Protein AF-A0A3L7VH94-F1 (afdb_monomer_lite)

pLDDT: mean 94.59, std 3.49, range [78.19, 98.44]

Sequence (54 aa):
YGPESRGLPPTFLARHVENSLRIPMVCPEVRSINLSTTVGIGLYEALRQLNFPE

Radius of gyration: 13.04 Å; chains: 1; bounding box: 28×27×34 Å

Structure (mmCIF, N/CA/C/O backbone):
data_AF-A0A3L7VH94-F1
#
_entry.id   AF-A0A3L7VH94-F1
#
loop_
_atom_site.group_PDB
_atom_site.id
_atom_site.type_symbol
_atom_site.label_atom_id
_atom_site.label_alt_id
_atom_site.label_comp_id
_atom_site.label_asym_id
_atom_site.label_entity_id
_atom_site.label_seq_id
_atom_site.pdbx_PDB_ins_code
_atom_site.Cartn_x
_atom_site.Cartn_y
_atom_site.Cartn_z
_atom_site.occupancy
_atom_site.B_iso_or_equiv
_atom_site.auth_seq_id
_atom_site.auth_comp_id
_atom_site.auth_asym_id
_atom_site.auth_atom_id
_atom_site.pdbx_PDB_model_num
ATOM 1 N N . TYR A 1 1 ? 4.236 -3.611 0.944 1.00 91.25 1 TYR A N 1
ATOM 2 C CA . TYR A 1 1 ? 5.169 -2.614 0.380 1.00 91.25 1 TYR A CA 1
ATOM 3 C C . TYR A 1 1 ? 6.417 -3.319 -0.123 1.00 91.25 1 TYR A C 1
ATOM 5 O O . TYR A 1 1 ? 6.797 -4.321 0.468 1.00 91.25 1 TYR A O 1
ATOM 13 N N . GLY A 1 2 ? 7.015 -2.858 -1.221 1.00 92.25 2 GLY A N 1
ATOM 14 C CA . GLY A 1 2 ? 8.285 -3.399 -1.720 1.00 92.25 2 GLY A CA 1
ATOM 15 C C . GLY A 1 2 ? 9.483 -2.557 -1.264 1.00 92.25 2 GLY A C 1
ATOM 16 O O . GLY A 1 2 ? 9.273 -1.434 -0.805 1.00 92.25 2 GLY A O 1
ATOM 17 N N . PRO A 1 3 ? 10.724 -3.059 -1.400 1.00 92.75 3 PRO A N 1
ATOM 18 C CA . PRO A 1 3 ? 11.926 -2.272 -1.124 1.00 92.75 3 PRO A CA 1
ATOM 19 C C . PRO A 1 3 ? 11.977 -1.000 -1.979 1.00 92.75 3 PRO A C 1
ATOM 21 O O . PRO A 1 3 ? 11.620 -1.054 -3.155 1.00 92.75 3 PRO A O 1
ATOM 24 N N . GLU A 1 4 ? 12.484 0.107 -1.430 1.00 90.00 4 GLU A N 1
ATOM 25 C CA . GLU A 1 4 ? 12.497 1.42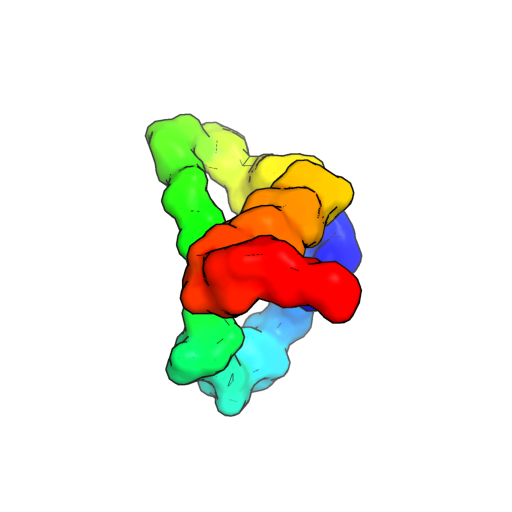5 -2.095 1.00 90.00 4 GLU A CA 1
ATOM 26 C C . GLU A 1 4 ? 13.079 1.396 -3.508 1.00 90.00 4 GLU A C 1
ATOM 28 O O . GLU A 1 4 ? 12.514 1.973 -4.430 1.00 90.00 4 GLU A O 1
ATOM 33 N N . SER A 1 5 ? 14.186 0.680 -3.703 1.00 89.00 5 SER A N 1
ATOM 34 C CA . SER A 1 5 ? 14.898 0.690 -4.983 1.00 89.00 5 SER A CA 1
ATOM 35 C C . SER A 1 5 ? 14.188 -0.086 -6.095 1.00 89.00 5 SER A C 1
ATOM 37 O O . SER A 1 5 ? 14.417 0.185 -7.269 1.00 89.00 5 SER A O 1
ATOM 39 N N . ARG A 1 6 ? 13.393 -1.102 -5.744 1.00 91.06 6 ARG A N 1
ATOM 40 C CA . ARG A 1 6 ? 12.958 -2.152 -6.688 1.00 91.06 6 ARG A CA 1
ATOM 41 C C . ARG A 1 6 ? 11.468 -2.473 -6.644 1.00 91.06 6 ARG A C 1
ATOM 43 O O . ARG A 1 6 ? 10.977 -3.132 -7.552 1.00 91.06 6 ARG A O 1
ATOM 50 N N . GLY A 1 7 ? 10.744 -2.004 -5.630 1.00 92.94 7 GLY A N 1
ATOM 51 C CA . GLY A 1 7 ? 9.317 -2.260 -5.475 1.00 92.94 7 GLY A CA 1
ATOM 52 C C . GLY A 1 7 ? 8.980 -3.746 -5.321 1.00 92.94 7 GLY A C 1
ATOM 53 O O . GLY A 1 7 ? 9.832 -4.582 -5.008 1.00 92.94 7 GLY A O 1
ATOM 54 N N . LEU A 1 8 ? 7.697 -4.073 -5.489 1.00 94.75 8 LEU A N 1
ATOM 55 C CA . LEU A 1 8 ? 7.231 -5.459 -5.502 1.00 94.75 8 LEU A CA 1
ATOM 56 C C . LEU A 1 8 ? 7.498 -6.099 -6.874 1.00 94.75 8 LEU A C 1
ATOM 58 O O . LEU A 1 8 ? 7.420 -5.404 -7.888 1.00 94.75 8 LEU A O 1
ATOM 62 N N . PRO A 1 9 ? 7.767 -7.417 -6.937 1.00 95.50 9 PRO A N 1
ATOM 63 C CA . PRO A 1 9 ? 7.913 -8.114 -8.210 1.00 95.50 9 PRO A CA 1
ATOM 64 C C . PRO A 1 9 ? 6.675 -7.925 -9.109 1.00 95.50 9 PRO A C 1
ATOM 66 O O . PRO A 1 9 ? 5.553 -8.087 -8.621 1.00 95.50 9 PRO A O 1
ATOM 69 N N . PRO A 1 10 ? 6.833 -7.668 -10.423 1.00 94.00 10 PRO A N 1
ATOM 70 C CA . PRO A 1 10 ? 5.698 -7.489 -11.334 1.00 94.00 10 PRO A CA 1
ATOM 71 C C . PRO A 1 10 ? 4.736 -8.682 -11.357 1.00 94.00 10 PRO A C 1
ATOM 73 O O . PRO A 1 10 ? 3.525 -8.506 -11.416 1.00 94.00 10 PRO A O 1
ATOM 76 N N . THR A 1 11 ? 5.264 -9.903 -11.240 1.00 96.50 11 THR A N 1
ATOM 77 C CA . THR A 1 11 ? 4.463 -11.135 -11.170 1.00 96.50 11 THR A CA 1
ATOM 78 C C . THR A 1 11 ? 3.606 -11.212 -9.910 1.00 96.50 11 THR A C 1
ATOM 80 O O . THR A 1 11 ? 2.514 -11.770 -9.952 1.00 96.50 11 THR A O 1
ATOM 83 N N . PHE A 1 12 ? 4.075 -10.641 -8.797 1.00 95.50 12 PHE A N 1
ATOM 84 C CA . PHE A 1 12 ? 3.297 -10.535 -7.567 1.00 95.50 12 PHE A CA 1
ATOM 85 C C . PHE A 1 12 ? 2.172 -9.510 -7.735 1.00 95.50 12 PHE A C 1
ATOM 87 O O . PHE A 1 12 ? 1.021 -9.818 -7.448 1.00 95.50 12 PHE A O 1
ATOM 94 N N . LEU A 1 13 ? 2.478 -8.327 -8.279 1.00 94.62 13 LEU A N 1
ATOM 95 C CA . LEU A 1 13 ? 1.473 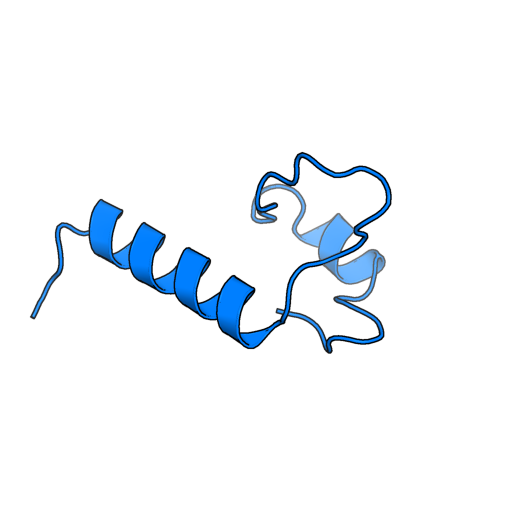-7.292 -8.548 1.00 94.62 13 LEU A CA 1
ATOM 96 C C . LEU A 1 13 ? 0.382 -7.785 -9.509 1.00 94.62 13 LEU A C 1
ATOM 98 O O . LEU A 1 13 ? -0.798 -7.603 -9.235 1.00 94.62 13 LEU A O 1
ATOM 102 N N . ALA A 1 14 ? 0.760 -8.479 -10.586 1.00 95.44 14 ALA A N 1
ATOM 103 C CA . ALA A 1 14 ? -0.186 -9.032 -11.555 1.00 95.44 14 ALA A CA 1
ATOM 104 C C . ALA A 1 14 ? -1.167 -10.039 -10.927 1.00 95.44 14 ALA A C 1
ATOM 106 O O . ALA A 1 14 ? -2.329 -10.089 -11.318 1.00 95.44 14 ALA A O 1
ATOM 107 N N . ARG A 1 15 ? -0.722 -10.818 -9.930 1.00 97.50 15 ARG A N 1
ATOM 108 C CA . ARG A 1 15 ? -1.568 -11.781 -9.201 1.00 97.50 15 ARG A CA 1
ATOM 109 C C . ARG A 1 15 ? -2.514 -11.129 -8.190 1.00 97.50 15 ARG A C 1
ATOM 111 O O . ARG A 1 15 ? -3.467 -11.771 -7.766 1.00 97.50 15 ARG A O 1
ATOM 118 N N . HIS A 1 16 ? -2.256 -9.884 -7.799 1.00 96.56 16 HIS A N 1
ATOM 119 C CA . HIS A 1 16 ? -3.004 -9.161 -6.768 1.00 96.56 16 HIS A CA 1
ATOM 120 C C . HIS A 1 16 ? -3.500 -7.802 -7.273 1.00 96.56 16 HIS A C 1
ATOM 122 O O . HIS A 1 16 ? -3.596 -6.851 -6.496 1.00 96.56 16 HIS A O 1
ATOM 128 N N . VAL A 1 17 ? -3.796 -7.691 -8.571 1.00 94.75 17 VAL A N 1
ATOM 129 C CA . VAL A 1 17 ? -4.162 -6.416 -9.206 1.00 94.75 17 VAL A CA 1
ATOM 130 C C . VAL A 1 17 ? -5.384 -5.770 -8.546 1.00 94.75 17 VAL A C 1
ATOM 132 O O . VAL A 1 17 ? -5.369 -4.570 -8.299 1.00 94.75 17 VAL A O 1
ATOM 135 N N . GLU A 1 18 ? -6.382 -6.570 -8.158 1.00 96.75 18 GLU A N 1
ATOM 136 C CA . GLU A 1 18 ? -7.610 -6.096 -7.498 1.00 96.75 18 GLU A CA 1
ATOM 137 C C . GLU A 1 18 ? -7.359 -5.519 -6.099 1.00 96.75 18 GLU A C 1
ATOM 139 O O . GLU A 1 18 ? -8.079 -4.635 -5.652 1.00 96.75 18 GLU A O 1
ATOM 144 N N . ASN A 1 19 ? -6.298 -5.979 -5.430 1.00 94.69 19 ASN A N 1
ATOM 145 C CA . ASN A 1 19 ? -5.907 -5.541 -4.088 1.00 94.69 19 ASN A CA 1
ATOM 146 C C . ASN A 1 19 ? -4.686 -4.606 -4.118 1.00 94.69 19 ASN A C 1
ATOM 148 O O . ASN A 1 19 ? -4.040 -4.377 -3.093 1.00 94.69 19 ASN A O 1
ATOM 152 N N . SER A 1 20 ? -4.322 -4.100 -5.298 1.00 94.50 20 SER A N 1
ATOM 153 C CA . SER A 1 20 ? -3.189 -3.198 -5.473 1.00 94.50 20 SER A CA 1
ATOM 154 C C . SER A 1 20 ? -3.657 -1.749 -5.443 1.00 94.50 20 SER A C 1
ATOM 156 O O . SER A 1 20 ? -4.541 -1.346 -6.193 1.00 94.50 20 SER A O 1
ATOM 158 N N . LEU A 1 21 ? -3.020 -0.943 -4.596 1.00 94.06 21 LEU A N 1
ATOM 159 C CA . LEU A 1 21 ? -3.314 0.480 -4.445 1.00 94.06 21 LEU A CA 1
ATOM 160 C C . LEU A 1 21 ? -2.133 1.326 -4.919 1.00 94.06 21 LEU A C 1
ATOM 162 O O . LEU A 1 21 ? -0.969 0.936 -4.791 1.00 94.06 21 LEU A O 1
ATOM 166 N N . ARG A 1 22 ? -2.438 2.521 -5.427 1.00 93.50 22 ARG A N 1
ATOM 167 C CA . ARG A 1 22 ? -1.451 3.533 -5.807 1.00 93.50 22 ARG A CA 1
ATOM 168 C C . ARG A 1 22 ? -1.816 4.867 -5.169 1.00 93.50 22 ARG A C 1
ATOM 170 O O . ARG A 1 22 ? -2.942 5.328 -5.312 1.00 93.50 22 ARG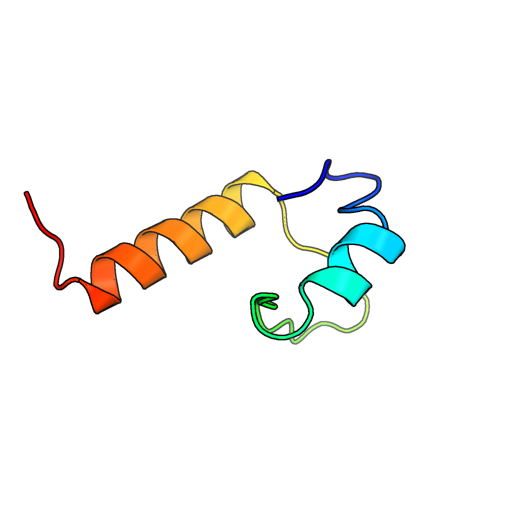 A O 1
ATOM 177 N N . ILE A 1 23 ? -0.838 5.510 -4.534 1.00 94.94 23 ILE A N 1
ATOM 178 C CA . ILE A 1 23 ? -0.970 6.895 -4.074 1.00 94.94 23 ILE A CA 1
ATOM 179 C C . ILE A 1 23 ? -0.869 7.818 -5.301 1.00 94.94 23 ILE A C 1
ATOM 181 O O . ILE A 1 23 ? 0.098 7.692 -6.065 1.00 94.94 23 ILE A O 1
ATOM 185 N N . PRO A 1 24 ? -1.837 8.724 -5.531 1.00 94.62 24 PRO A N 1
ATOM 186 C CA . PRO A 1 24 ? -1.749 9.704 -6.607 1.00 94.62 24 PRO A CA 1
ATOM 187 C C . PRO A 1 24 ? -0.498 10.582 -6.471 1.00 94.62 24 PRO A C 1
ATOM 189 O O . PRO A 1 24 ? -0.189 11.077 -5.390 1.00 94.62 24 PRO A O 1
ATOM 192 N N . MET A 1 25 ? 0.219 10.790 -7.575 1.00 94.38 25 MET A N 1
ATOM 193 C CA . MET A 1 25 ? 1.395 11.664 -7.647 1.00 94.38 25 MET A CA 1
ATOM 194 C C . MET A 1 25 ? 1.212 12.622 -8.823 1.00 94.38 25 MET A C 1
ATOM 196 O O . MET A 1 25 ? 0.888 12.173 -9.921 1.00 94.38 25 MET A O 1
ATOM 200 N N . VAL A 1 26 ? 1.400 13.923 -8.589 1.00 93.00 26 VAL A N 1
ATOM 201 C CA . VAL A 1 26 ? 1.152 14.982 -9.590 1.00 93.00 26 VAL A CA 1
ATOM 202 C C . VAL A 1 26 ? 2.386 15.347 -10.419 1.00 93.00 26 VAL A C 1
ATOM 204 O O . VAL A 1 26 ? 2.244 15.854 -11.524 1.00 93.00 26 VAL A O 1
ATOM 207 N N . CYS A 1 27 ? 3.589 15.089 -9.900 1.00 92.94 27 CYS A N 1
ATOM 208 C CA . CYS A 1 27 ? 4.857 15.402 -10.558 1.00 92.94 27 CYS A CA 1
ATOM 209 C C . CYS A 1 27 ? 5.324 14.179 -11.369 1.00 92.94 27 CYS A C 1
ATOM 211 O O . CYS A 1 27 ? 5.699 13.175 -10.757 1.00 92.94 27 CYS A O 1
ATOM 213 N N . PRO A 1 28 ? 5.278 14.212 -12.714 1.00 88.62 28 PRO A N 1
ATOM 214 C CA . PRO A 1 28 ? 5.607 13.057 -13.554 1.00 88.62 28 PRO A CA 1
ATOM 215 C C . PRO A 1 28 ? 7.082 12.629 -13.469 1.00 88.62 28 PRO A C 1
ATOM 217 O O . PRO A 1 28 ? 7.399 11.467 -13.719 1.00 88.62 28 PRO A O 1
ATOM 220 N N . GLU A 1 29 ? 7.981 13.533 -13.083 1.00 93.88 29 GLU A N 1
ATOM 221 C CA . GLU A 1 29 ? 9.406 13.268 -12.871 1.00 93.88 29 GLU A CA 1
ATOM 222 C C . GLU A 1 29 ? 9.660 12.430 -11.605 1.00 93.88 29 GLU A C 1
ATOM 224 O O . GLU A 1 29 ? 10.687 11.752 -11.489 1.00 93.88 29 GLU A O 1
ATOM 229 N N . VAL A 1 30 ? 8.721 12.437 -10.652 1.00 91.31 30 VAL A N 1
ATOM 230 C CA . VAL A 1 30 ? 8.821 11.684 -9.400 1.00 91.31 30 VAL A CA 1
ATOM 231 C C . VAL A 1 30 ? 8.229 10.290 -9.586 1.00 91.31 30 VAL A C 1
ATOM 233 O O . VAL A 1 30 ? 7.021 10.095 -9.706 1.00 91.31 30 VAL A O 1
ATOM 236 N N . ARG A 1 31 ? 9.106 9.281 -9.565 1.00 88.38 31 ARG A N 1
ATOM 237 C CA . ARG A 1 31 ? 8.724 7.870 -9.758 1.00 88.38 31 ARG A CA 1
ATOM 238 C C . ARG A 1 31 ? 8.095 7.223 -8.524 1.00 88.38 31 ARG A C 1
ATOM 240 O O . ARG A 1 31 ? 7.333 6.269 -8.659 1.00 88.38 31 ARG A O 1
ATOM 247 N N . SER A 1 32 ? 8.434 7.710 -7.336 1.00 91.19 32 SER A N 1
ATOM 248 C CA . SER A 1 32 ? 7.927 7.218 -6.055 1.00 91.19 32 SER A CA 1
ATOM 249 C C . SER A 1 32 ? 8.180 8.250 -4.962 1.00 91.19 32 SER A C 1
ATOM 251 O O . SER A 1 32 ? 9.156 8.996 -5.026 1.00 91.19 32 SER A O 1
ATOM 253 N N . ILE A 1 33 ? 7.348 8.244 -3.926 1.00 93.25 33 ILE A N 1
ATOM 254 C CA . ILE A 1 33 ? 7.641 8.934 -2.666 1.00 93.25 33 ILE A CA 1
ATOM 255 C C . ILE A 1 33 ? 8.414 7.997 -1.72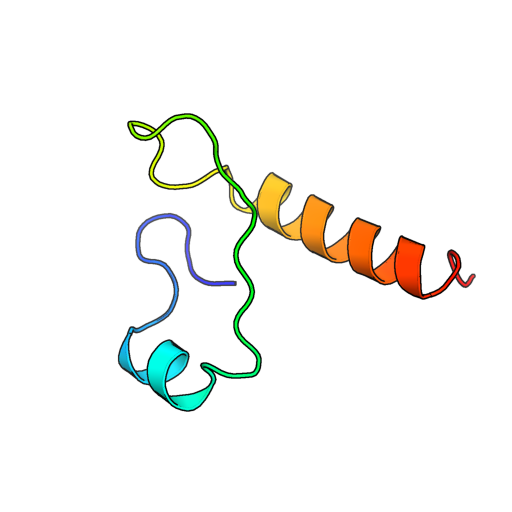7 1.00 93.25 33 ILE A C 1
ATOM 257 O O . ILE A 1 33 ? 8.501 6.792 -1.971 1.00 93.25 33 ILE A O 1
ATOM 261 N N . ASN A 1 34 ? 8.985 8.548 -0.657 1.00 95.19 34 ASN A N 1
ATOM 262 C CA . ASN A 1 34 ? 9.709 7.769 0.344 1.00 95.19 34 ASN A CA 1
ATOM 263 C C . ASN A 1 34 ? 8.843 6.626 0.915 1.00 95.19 34 ASN A C 1
ATOM 265 O O . ASN A 1 34 ? 7.630 6.780 1.109 1.00 95.19 34 ASN A O 1
ATOM 269 N N . LEU A 1 35 ? 9.462 5.478 1.211 1.00 95.25 35 LEU A N 1
ATOM 270 C CA . LEU A 1 35 ? 8.727 4.311 1.702 1.00 95.25 35 LEU A CA 1
ATOM 271 C C . LEU A 1 35 ? 8.029 4.580 3.038 1.00 95.25 35 LEU A C 1
ATOM 273 O O . LEU A 1 35 ? 6.874 4.193 3.194 1.00 95.25 35 LEU A O 1
ATOM 277 N N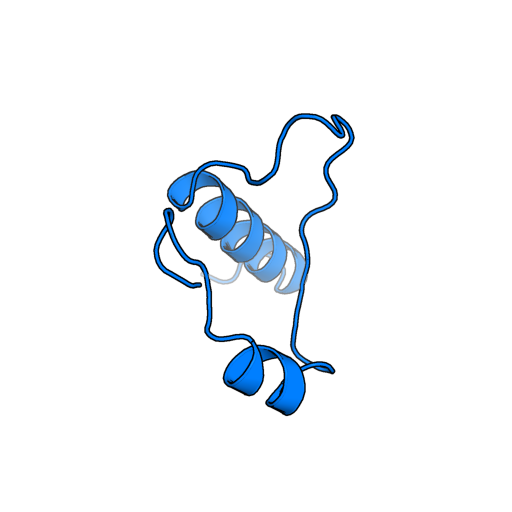 . SER A 1 36 ? 8.679 5.279 3.973 1.00 97.00 36 SER A N 1
ATOM 278 C CA . SER A 1 36 ? 8.071 5.583 5.276 1.00 97.00 36 SER A CA 1
ATOM 279 C C . SER A 1 36 ? 6.850 6.496 5.133 1.00 97.00 36 SER A C 1
ATOM 281 O O . SER A 1 36 ? 5.807 6.225 5.727 1.00 97.00 36 SER A O 1
ATOM 283 N N . THR A 1 37 ? 6.920 7.501 4.254 1.00 97.00 37 THR A N 1
ATOM 284 C CA . THR A 1 37 ? 5.777 8.358 3.910 1.00 97.00 37 THR A CA 1
ATOM 285 C C . THR A 1 37 ? 4.646 7.554 3.270 1.00 97.00 37 THR A C 1
ATOM 287 O O . THR A 1 37 ? 3.490 7.719 3.647 1.00 97.00 37 THR A O 1
ATOM 290 N N . THR A 1 38 ? 4.968 6.644 2.344 1.00 96.94 38 THR A N 1
ATOM 291 C CA . THR A 1 38 ? 3.979 5.764 1.694 1.00 96.94 38 THR A CA 1
ATOM 292 C C . THR A 1 38 ? 3.237 4.908 2.725 1.00 96.94 38 THR A C 1
ATOM 294 O O . THR A 1 38 ? 2.011 4.815 2.683 1.00 96.94 38 THR A O 1
ATOM 297 N N . VAL A 1 39 ? 3.971 4.303 3.667 1.00 97.50 39 VAL A N 1
ATOM 298 C CA . VAL A 1 39 ? 3.397 3.489 4.750 1.00 97.50 39 VAL A CA 1
ATOM 299 C C . VAL A 1 39 ? 2.523 4.337 5.668 1.00 97.50 39 VAL A C 1
ATOM 301 O O . VAL A 1 39 ? 1.411 3.924 5.986 1.00 97.50 39 VAL A O 1
ATOM 304 N N . GLY A 1 40 ? 2.993 5.526 6.055 1.00 98.19 40 GLY A N 1
ATOM 305 C CA . GLY A 1 40 ? 2.233 6.453 6.891 1.00 98.19 40 GLY A CA 1
ATOM 306 C C . GLY A 1 40 ? 0.901 6.849 6.255 1.00 98.19 40 GLY A C 1
ATOM 307 O O . GLY A 1 40 ? -0.134 6.740 6.905 1.00 98.19 40 GLY A O 1
ATOM 308 N N . ILE A 1 41 ? 0.903 7.224 4.972 1.00 97.81 41 ILE A N 1
ATOM 309 C CA . ILE A 1 41 ? -0.328 7.556 4.235 1.00 97.81 41 ILE A CA 1
ATOM 310 C C . ILE A 1 41 ? -1.302 6.373 4.245 1.00 97.81 41 ILE A C 1
ATOM 312 O O . ILE A 1 41 ? -2.468 6.550 4.587 1.00 97.81 41 ILE A O 1
ATOM 316 N N . GLY A 1 42 ? -0.829 5.167 3.911 1.00 97.19 42 GLY A N 1
ATOM 317 C CA . GLY A 1 42 ? -1.679 3.975 3.890 1.00 97.19 42 GLY A CA 1
ATOM 318 C C . GLY A 1 42 ? -2.262 3.631 5.264 1.00 97.19 42 GLY A C 1
ATOM 319 O O . GLY A 1 42 ? -3.444 3.314 5.367 1.00 97.19 42 GLY A O 1
ATOM 320 N N . LEU A 1 43 ? -1.452 3.734 6.322 1.00 97.81 43 LEU A N 1
ATOM 321 C CA . LEU A 1 43 ? -1.886 3.486 7.697 1.00 97.81 43 LEU A CA 1
ATOM 322 C C . LEU A 1 43 ? -2.956 4.487 8.140 1.00 97.81 43 LEU A C 1
ATOM 324 O O . LEU A 1 43 ? -4.014 4.081 8.612 1.00 97.81 43 LEU A O 1
ATOM 328 N N . TYR A 1 44 ? -2.700 5.786 7.980 1.00 98.12 44 TYR A N 1
ATOM 329 C CA . TYR A 1 44 ? -3.635 6.813 8.434 1.00 98.12 44 TYR A CA 1
ATOM 330 C C . TYR A 1 44 ? -4.912 6.860 7.595 1.00 98.12 44 TYR A C 1
ATOM 332 O O . TYR A 1 44 ? -5.967 7.151 8.149 1.00 98.12 44 TYR A O 1
ATOM 340 N N . GLU A 1 45 ? -4.864 6.517 6.305 1.00 98.19 45 GLU A N 1
ATOM 341 C CA . GLU A 1 45 ? -6.083 6.357 5.506 1.00 98.19 45 GLU A CA 1
ATOM 342 C C . GLU A 1 45 ? -6.926 5.173 5.996 1.00 98.19 45 GLU A C 1
ATOM 344 O O . GLU A 1 45 ? -8.137 5.313 6.157 1.00 98.19 45 GLU A O 1
ATOM 349 N N . ALA A 1 46 ? -6.302 4.033 6.307 1.00 97.62 46 ALA A N 1
ATOM 350 C CA . ALA A 1 46 ? -7.011 2.892 6.882 1.00 97.62 46 ALA A CA 1
ATOM 351 C C . ALA A 1 46 ? -7.625 3.237 8.251 1.00 97.62 46 ALA A C 1
ATOM 353 O O . ALA A 1 46 ? -8.804 2.975 8.479 1.00 97.62 46 ALA A O 1
ATOM 354 N N . LEU A 1 47 ? -6.867 3.892 9.138 1.00 98.31 47 LEU A N 1
ATOM 355 C CA . LEU A 1 47 ? -7.379 4.365 10.429 1.00 98.31 47 LEU A CA 1
ATOM 356 C C . LEU A 1 47 ? -8.545 5.343 10.254 1.00 98.31 47 LEU A C 1
ATOM 358 O O . LEU A 1 47 ? -9.557 5.208 10.938 1.00 98.31 47 LEU A O 1
ATOM 362 N N . ARG A 1 48 ? -8.441 6.286 9.309 1.00 98.44 48 ARG A N 1
ATOM 363 C CA . ARG A 1 48 ? -9.512 7.238 8.991 1.00 98.44 48 ARG A CA 1
ATOM 364 C C . ARG A 1 48 ? -10.781 6.518 8.529 1.00 98.44 48 ARG A C 1
ATOM 366 O O . ARG A 1 48 ? -11.866 6.886 8.966 1.00 98.44 48 ARG A O 1
ATOM 373 N N . GLN A 1 49 ? -10.665 5.495 7.679 1.00 98.19 49 GLN A N 1
ATOM 374 C CA . GLN A 1 49 ? -11.810 4.680 7.244 1.00 98.19 49 GLN A CA 1
ATOM 375 C C . GLN A 1 49 ? -12.440 3.883 8.394 1.00 98.19 49 GLN A C 1
ATOM 377 O O . GLN A 1 49 ? -13.652 3.681 8.406 1.00 98.19 49 GLN A O 1
ATOM 382 N N . LEU A 1 50 ? -11.634 3.463 9.371 1.00 98.38 50 LEU A N 1
ATOM 383 C CA . LEU A 1 50 ? -12.075 2.732 10.560 1.00 98.38 50 LEU A CA 1
ATOM 384 C C . LEU A 1 50 ? -12.547 3.641 11.709 1.00 98.38 50 LEU A C 1
ATOM 386 O O . LEU A 1 50 ? -12.867 3.135 12.779 1.00 98.38 50 LEU A O 1
ATOM 390 N N . ASN A 1 51 ? -12.620 4.960 11.500 1.00 97.88 51 ASN A N 1
ATOM 391 C CA . ASN A 1 51 ? -12.946 5.958 12.527 1.00 97.88 51 ASN A CA 1
ATOM 392 C C . ASN A 1 51 ? -11.998 5.948 13.743 1.00 97.88 51 ASN A C 1
ATOM 394 O O . ASN A 1 51 ? -12.448 6.165 14.862 1.00 97.88 51 ASN A O 1
ATOM 398 N N . PHE A 1 52 ? -10.695 5.739 13.519 1.00 96.69 52 PHE A N 1
ATOM 399 C CA . PHE A 1 52 ? -9.641 5.796 14.546 1.00 96.69 52 PHE A CA 1
ATOM 400 C C . PHE A 1 52 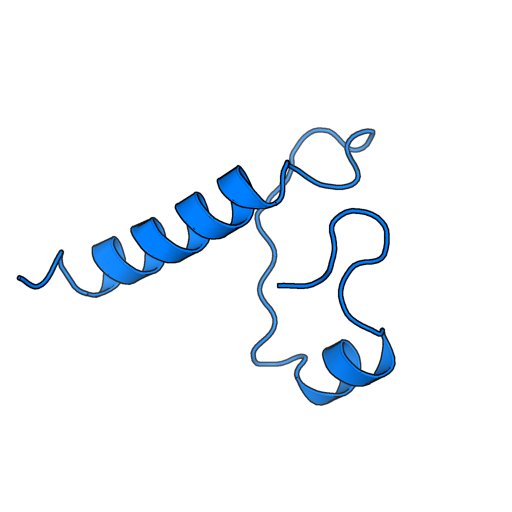? -9.952 4.946 15.800 1.00 96.69 52 PHE A C 1
ATOM 402 O O . PHE A 1 52 ? -10.144 5.507 16.879 1.00 96.69 52 PHE A O 1
ATOM 409 N N . PRO A 1 53 ? -10.020 3.607 15.673 1.00 93.75 53 PRO A N 1
ATOM 410 C CA . PRO A 1 53 ? -10.256 2.726 16.817 1.00 93.75 53 PRO A CA 1
ATOM 411 C C . PRO A 1 53 ? -9.106 2.813 17.835 1.00 93.75 53 PRO A C 1
ATOM 413 O O . PRO A 1 53 ? -7.955 3.010 17.436 1.00 93.75 53 PRO A O 1
ATOM 416 N N . GLU A 1 54 ? -9.432 2.663 19.123 1.00 78.19 54 GLU A N 1
ATOM 417 C CA . GLU A 1 54 ? -8.455 2.578 20.227 1.00 78.19 54 GLU A CA 1
ATOM 418 C C . GLU A 1 54 ? -7.669 1.259 20.232 1.00 78.19 54 GLU A C 1
ATOM 420 O O . GLU A 1 54 ? -8.267 0.198 19.926 1.00 78.19 54 GLU A O 1
#

Foldseek 3Di:
DADPVPGDDPVVCVVCVVVDDDDDDDDPVDPDDDPVVVVVVVVVVVCVVVVNDD

Secondary structure (DSSP, 8-state):
---TTT-S-HHHHHHTGGG--------TT-----HHHHHHHHHHHHHHHTT---